Protein AF-A0A527ZF38-F1 (afdb_monomer)

Radius of gyration: 14.74 Å; Cα contacts (8 Å, |Δi|>4): 72; chains: 1; bounding box: 31×34×34 Å

Structure (mmCIF, N/CA/C/O backbone):
data_AF-A0A527ZF38-F1
#
_entry.id   AF-A0A527ZF38-F1
#
loop_
_atom_site.group_PDB
_atom_site.id
_atom_site.type_symbol
_atom_site.label_atom_id
_atom_site.label_alt_id
_atom_site.label_comp_id
_atom_site.label_asym_id
_atom_site.label_entity_id
_atom_site.label_seq_id
_atom_site.pdbx_PDB_ins_code
_atom_site.Cartn_x
_atom_site.Cartn_y
_atom_site.Cartn_z
_atom_site.occupancy
_atom_site.B_iso_or_equiv
_atom_site.auth_seq_id
_atom_site.auth_comp_id
_atom_site.auth_asym_id
_atom_site.auth_atom_id
_atom_site.pdbx_PDB_model_num
ATOM 1 N N . GLU A 1 1 ? 18.668 2.482 -19.484 1.00 47.81 1 GLU A N 1
ATOM 2 C CA . GL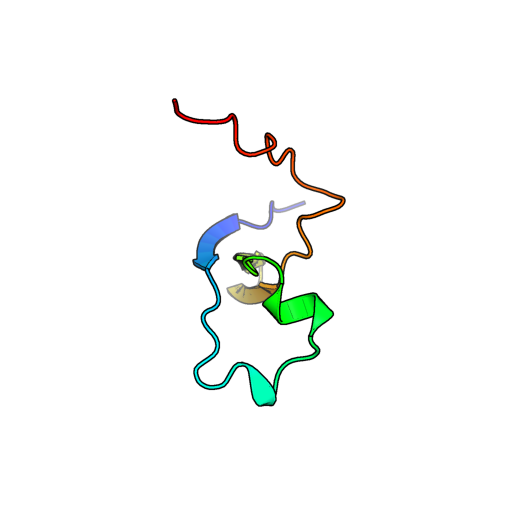U A 1 1 ? 17.751 2.162 -18.369 1.00 47.81 1 GLU A CA 1
ATOM 3 C C . GLU A 1 1 ? 16.311 2.380 -18.809 1.00 47.81 1 GLU A C 1
ATOM 5 O O . GLU A 1 1 ? 15.905 3.518 -19.016 1.00 47.81 1 GLU A O 1
ATOM 10 N N . ALA A 1 2 ? 15.557 1.307 -19.056 1.00 52.81 2 ALA A N 1
ATOM 11 C CA . ALA A 1 2 ? 14.153 1.429 -19.440 1.00 52.81 2 ALA A CA 1
ATOM 12 C C . ALA A 1 2 ? 13.331 1.842 -18.208 1.00 52.81 2 ALA A C 1
ATOM 14 O O . ALA A 1 2 ? 13.268 1.116 -17.214 1.00 52.81 2 ALA A O 1
ATOM 15 N N . ALA A 1 3 ? 12.743 3.038 -18.264 1.00 57.78 3 ALA A N 1
ATOM 16 C CA . ALA A 1 3 ? 11.953 3.597 -17.176 1.00 57.78 3 ALA A CA 1
ATOM 17 C C . ALA A 1 3 ? 10.825 2.632 -16.775 1.00 57.78 3 ALA A C 1
ATOM 19 O O . ALA A 1 3 ? 10.048 2.179 -17.617 1.00 57.78 3 ALA A O 1
ATOM 20 N N . LYS A 1 4 ? 10.723 2.320 -15.477 1.00 66.62 4 LYS A N 1
ATOM 21 C CA . LYS A 1 4 ? 9.588 1.570 -14.924 1.00 66.62 4 LYS A CA 1
ATOM 2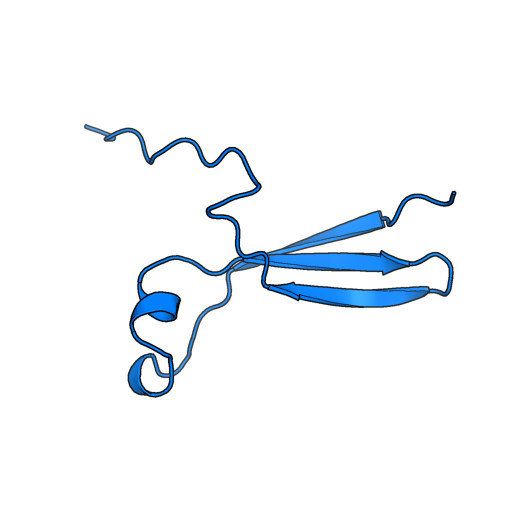2 C C . LYS A 1 4 ? 8.324 2.382 -15.188 1.00 66.62 4 LYS A C 1
ATOM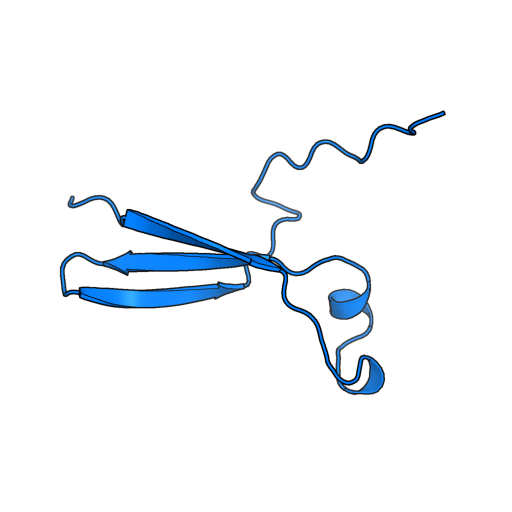 24 O O . LYS A 1 4 ? 8.194 3.497 -14.685 1.00 66.62 4 LYS A O 1
ATOM 29 N N . ARG A 1 5 ? 7.407 1.845 -15.990 1.00 82.75 5 ARG A N 1
ATOM 30 C CA . ARG A 1 5 ? 6.171 2.545 -16.345 1.00 82.75 5 ARG A CA 1
ATOM 31 C C . ARG A 1 5 ? 5.186 2.413 -15.192 1.00 82.75 5 ARG A C 1
ATOM 33 O O . ARG A 1 5 ? 4.784 1.298 -14.863 1.00 82.75 5 ARG A O 1
ATOM 40 N N . VAL A 1 6 ? 4.796 3.535 -14.589 1.00 86.88 6 VAL A N 1
ATOM 41 C CA . VAL A 1 6 ? 3.663 3.568 -13.653 1.00 86.88 6 VAL A CA 1
ATOM 42 C C . VAL A 1 6 ? 2.381 3.326 -14.446 1.00 86.88 6 VAL A C 1
ATOM 44 O O . VAL A 1 6 ? 2.175 3.927 -15.500 1.00 86.88 6 VAL A O 1
ATOM 47 N N . ILE A 1 7 ? 1.553 2.411 -13.952 1.00 90.56 7 ILE A N 1
ATOM 48 C CA . ILE A 1 7 ? 0.297 2.000 -14.584 1.00 90.56 7 ILE A CA 1
ATOM 49 C C . ILE A 1 7 ? -0.887 2.627 -13.853 1.00 90.56 7 ILE A C 1
ATOM 51 O O . ILE A 1 7 ? -1.771 3.181 -14.495 1.00 90.56 7 ILE A O 1
ATOM 55 N N . ALA A 1 8 ? -0.905 2.538 -12.521 1.00 88.19 8 ALA A N 1
ATOM 56 C CA . ALA A 1 8 ? -2.034 2.979 -11.712 1.00 88.19 8 ALA A CA 1
ATOM 57 C C . ALA A 1 8 ? -1.629 3.290 -10.263 1.00 88.19 8 ALA A C 1
ATOM 59 O O . ALA A 1 8 ? -0.621 2.783 -9.756 1.00 88.19 8 ALA A O 1
ATOM 60 N N . LEU A 1 9 ? -2.457 4.104 -9.605 1.00 89.25 9 LEU A N 1
ATOM 61 C CA . LEU A 1 9 ? -2.407 4.408 -8.178 1.00 89.25 9 LEU A CA 1
ATOM 62 C C . LEU A 1 9 ? -3.721 3.947 -7.538 1.00 89.25 9 LEU A C 1
ATOM 64 O O . LEU A 1 9 ? -4.796 4.311 -8.009 1.00 89.25 9 LEU A O 1
ATOM 68 N N . PHE A 1 10 ? -3.632 3.176 -6.459 1.00 87.38 10 PHE A N 1
ATOM 69 C CA . PHE A 1 10 ? -4.787 2.653 -5.729 1.00 87.38 10 PHE A CA 1
ATOM 70 C C . PHE A 1 10 ? -4.776 3.128 -4.285 1.00 87.38 10 PHE A C 1
ATOM 72 O O . PHE A 1 10 ? -3.709 3.301 -3.698 1.00 87.38 10 PHE A O 1
ATOM 79 N N . ARG A 1 11 ? -5.959 3.266 -3.688 1.00 86.56 11 ARG A N 1
ATOM 80 C CA . ARG A 1 11 ? -6.119 3.351 -2.235 1.00 86.56 11 ARG A CA 1
ATOM 81 C C . ARG A 1 11 ? -6.436 1.959 -1.696 1.00 86.56 11 ARG A C 1
ATOM 83 O O . ARG A 1 11 ? -7.347 1.311 -2.202 1.00 86.56 11 ARG A O 1
ATOM 90 N N . LEU A 1 12 ? -5.709 1.517 -0.678 1.00 84.88 12 LEU A N 1
ATOM 91 C CA . LEU A 1 12 ? -6.013 0.287 0.042 1.00 84.88 12 LEU A CA 1
ATOM 92 C C . LEU A 1 12 ? -7.115 0.560 1.071 1.00 84.88 12 LEU A C 1
ATOM 94 O O . LEU A 1 12 ? -7.010 1.481 1.884 1.00 84.88 12 LEU A O 1
ATOM 98 N N . THR A 1 13 ? -8.160 -0.258 1.026 1.00 85.19 13 THR A N 1
ATOM 99 C CA . THR A 1 13 ? -9.218 -0.311 2.035 1.00 85.19 13 THR A CA 1
ATOM 100 C C . THR A 1 13 ? -9.103 -1.650 2.745 1.00 85.19 13 THR A C 1
ATOM 102 O O . THR A 1 13 ? -9.020 -2.686 2.086 1.00 85.19 13 THR A O 1
ATOM 105 N N . PHE A 1 14 ? -9.077 -1.624 4.073 1.00 82.00 14 PHE A N 1
ATOM 106 C CA . PHE A 1 14 ? -9.086 -2.829 4.893 1.00 82.00 14 PHE A CA 1
ATOM 107 C C . PHE A 1 14 ? -10.529 -3.204 5.216 1.00 82.00 14 PHE A C 1
ATOM 109 O O . PHE A 1 14 ? -11.309 -2.336 5.604 1.00 82.00 14 PHE A O 1
ATOM 116 N N . SER A 1 15 ? -10.878 -4.476 5.032 1.00 86.06 15 SER A N 1
ATOM 117 C CA . SER A 1 15 ? -12.222 -4.983 5.334 1.00 86.06 15 SER A CA 1
ATOM 118 C C . SER A 1 15 ? -12.476 -5.059 6.839 1.00 86.06 15 SER A C 1
ATOM 120 O O . SER A 1 15 ? -13.567 -4.722 7.284 1.00 86.06 15 SER A O 1
ATOM 122 N N . ASP A 1 16 ? -11.455 -5.443 7.609 1.00 84.12 16 ASP A N 1
ATOM 123 C CA . ASP A 1 16 ? -11.438 -5.362 9.066 1.00 84.12 16 ASP A CA 1
ATOM 124 C C . ASP A 1 16 ? -10.192 -4.589 9.510 1.00 84.12 16 ASP A C 1
ATOM 126 O O . ASP A 1 16 ? -9.055 -4.975 9.237 1.00 84.12 16 ASP A O 1
ATOM 130 N N . THR A 1 17 ? -10.399 -3.453 10.171 1.00 74.44 17 THR A N 1
ATOM 131 C CA . THR A 1 17 ? -9.310 -2.621 10.691 1.00 74.44 17 THR A CA 1
ATOM 132 C C . THR A 1 17 ? -8.694 -3.177 11.975 1.00 74.44 17 THR A C 1
ATOM 134 O O . THR A 1 17 ? -7.610 -2.736 12.343 1.00 74.44 17 THR A O 1
ATOM 137 N N . GLY A 1 18 ? -9.354 -4.122 12.656 1.00 79.75 18 GLY A N 1
ATOM 138 C CA . GLY A 1 18 ? -8.854 -4.785 13.864 1.00 79.75 18 GLY A CA 1
ATOM 139 C C . GLY A 1 18 ? -7.709 -5.765 13.597 1.00 79.75 18 GLY A C 1
ATOM 140 O O . GLY A 1 18 ? -6.879 -5.991 14.474 1.00 79.75 18 GLY A O 1
ATOM 141 N N . GLU A 1 19 ? -7.604 -6.280 12.369 1.00 81.12 19 GLU A N 1
ATOM 142 C CA . GLU A 1 19 ? -6.489 -7.129 11.920 1.00 81.12 19 GLU A CA 1
ATOM 143 C C . GLU A 1 19 ? -5.262 -6.317 11.461 1.00 81.12 19 GLU A C 1
ATOM 145 O O . GLU A 1 19 ? -4.215 -6.868 11.115 1.00 81.12 19 GLU A O 1
ATOM 150 N N . VAL A 1 20 ? -5.375 -4.987 11.446 1.00 75.69 20 VAL A N 1
ATOM 151 C CA . VAL A 1 20 ? -4.338 -4.074 10.963 1.00 75.69 20 VAL A CA 1
ATOM 152 C C . VAL A 1 20 ? -3.608 -3.469 12.152 1.00 75.69 20 VAL A C 1
ATOM 154 O O . VAL A 1 20 ? -4.221 -3.038 13.126 1.00 75.69 20 VAL A O 1
ATOM 157 N N . LEU A 1 21 ? -2.277 -3.362 12.060 1.00 78.25 21 LEU A N 1
ATOM 158 C CA . LEU A 1 21 ? -1.510 -2.624 13.064 1.00 78.25 21 LEU A CA 1
ATOM 159 C C . LEU A 1 21 ? -2.084 -1.199 13.192 1.00 78.25 21 LEU A C 1
ATOM 161 O O . LEU A 1 21 ? -2.186 -0.512 12.170 1.00 78.25 21 LEU A O 1
ATOM 165 N N . PRO A 1 22 ? -2.395 -0.704 14.406 1.00 72.06 22 PRO A N 1
ATOM 166 C CA . PRO A 1 22 ? -3.092 0.574 14.593 1.00 72.06 22 PRO A CA 1
ATOM 167 C C . PRO A 1 22 ? -2.448 1.756 13.851 1.00 72.06 22 PRO A C 1
ATOM 169 O O . PRO A 1 22 ? -3.126 2.615 13.292 1.00 72.06 22 PRO A O 1
ATOM 1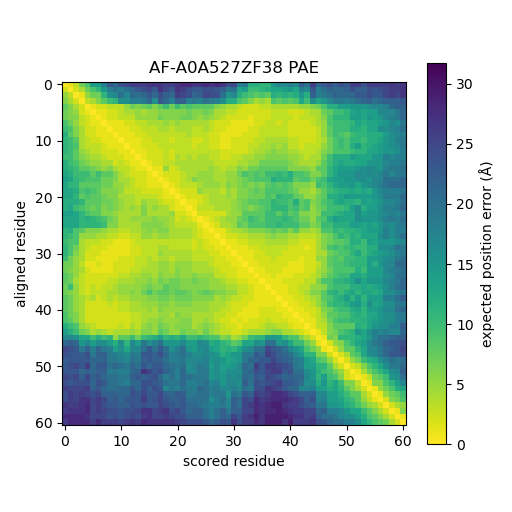72 N N . GLN A 1 23 ? -1.117 1.760 13.766 1.00 70.38 23 GLN A N 1
ATOM 173 C CA . GLN A 1 23 ? -0.328 2.770 13.055 1.00 70.38 23 GLN A CA 1
ATOM 174 C C . GLN A 1 23 ? -0.503 2.769 11.525 1.00 70.38 23 GLN A C 1
ATOM 176 O O . GLN A 1 23 ? -0.300 3.800 10.888 1.00 70.38 23 GLN A O 1
ATOM 181 N N . VAL A 1 24 ? -0.865 1.630 10.930 1.00 72.62 24 VAL A N 1
ATOM 182 C CA . VAL A 1 24 ? -1.091 1.479 9.483 1.00 72.62 24 VAL A CA 1
ATOM 183 C C . VAL A 1 24 ? -2.508 1.918 9.118 1.00 72.62 24 VAL A C 1
ATOM 185 O O . VAL A 1 24 ? -2.687 2.611 8.122 1.00 72.62 24 VAL A O 1
ATOM 188 N N . GLY A 1 25 ? -3.502 1.582 9.945 1.00 66.94 25 GLY A N 1
ATOM 189 C CA . GLY A 1 25 ? -4.893 2.006 9.748 1.00 66.94 25 GLY A CA 1
ATOM 190 C C . GLY A 1 25 ? -5.132 3.505 9.979 1.00 66.94 25 GLY A C 1
ATOM 191 O O . GLY A 1 25 ? -6.118 4.051 9.493 1.00 66.94 25 GLY A O 1
ATOM 192 N N . ALA A 1 26 ? -4.218 4.193 10.672 1.00 69.94 26 ALA A N 1
ATOM 193 C CA . ALA A 1 26 ? -4.348 5.612 11.009 1.00 69.94 26 ALA A CA 1
ATOM 194 C C . ALA A 1 26 ? -4.233 6.577 9.808 1.00 69.94 26 ALA A C 1
ATOM 196 O O . ALA A 1 26 ? -4.551 7.759 9.941 1.00 69.94 26 ALA A O 1
ATOM 197 N N . ARG A 1 27 ? -3.738 6.123 8.646 1.00 72.44 27 ARG A N 1
ATOM 198 C CA . ARG A 1 27 ? -3.559 6.948 7.437 1.00 72.44 27 ARG A CA 1
ATOM 199 C C . ARG A 1 27 ? -3.923 6.149 6.183 1.00 72.44 27 ARG A C 1
ATOM 201 O O . ARG A 1 27 ? -3.736 4.936 6.168 1.00 72.44 27 ARG A O 1
ATOM 208 N N . PRO A 1 28 ? -4.400 6.798 5.103 1.00 76.12 28 PRO A N 1
ATOM 209 C CA . PRO A 1 28 ? -4.671 6.092 3.856 1.00 76.12 28 PRO A CA 1
ATOM 210 C C . PRO A 1 28 ? -3.383 5.475 3.296 1.00 76.12 28 PRO A C 1
ATOM 212 O O . PRO A 1 28 ? -2.391 6.174 3.075 1.00 76.12 28 PRO A O 1
ATOM 215 N N . VAL A 1 29 ? -3.415 4.167 3.041 1.00 79.56 29 VAL A N 1
ATOM 216 C CA . VAL A 1 29 ? -2.325 3.441 2.383 1.00 79.56 29 VAL A CA 1
ATOM 217 C C . VAL A 1 29 ? -2.560 3.483 0.879 1.00 79.56 29 VAL A C 1
ATOM 219 O O . VAL A 1 29 ? -3.614 3.079 0.389 1.00 79.56 29 VAL A O 1
ATOM 222 N N . TRP A 1 30 ? -1.570 3.965 0.136 1.00 83.69 30 TRP A N 1
ATOM 223 C CA . TRP A 1 30 ? -1.624 4.025 -1.321 1.00 83.69 30 TRP A CA 1
ATOM 224 C C . TRP A 1 30 ? -0.717 2.962 -1.928 1.00 83.69 30 TRP A C 1
ATOM 226 O O . TRP A 1 30 ? 0.394 2.734 -1.448 1.00 83.69 30 TRP A O 1
ATOM 236 N N . LEU A 1 31 ? -1.174 2.318 -2.997 1.00 84.81 31 LEU A N 1
ATOM 237 C CA . LEU A 1 31 ? -0.424 1.302 -3.722 1.00 84.81 31 LEU A CA 1
ATOM 238 C C . LEU A 1 31 ? -0.084 1.828 -5.114 1.00 84.81 31 LEU A C 1
ATOM 240 O O . LEU A 1 31 ? -0.976 2.242 -5.854 1.00 84.81 31 LEU A O 1
ATOM 244 N N . ILE A 1 32 ? 1.192 1.776 -5.489 1.00 87.31 32 ILE A N 1
ATOM 245 C CA . ILE A 1 32 ? 1.623 2.073 -6.858 1.00 87.31 32 ILE A CA 1
ATOM 246 C C . ILE A 1 32 ? 1.769 0.757 -7.606 1.00 87.31 32 ILE A C 1
ATOM 248 O O . ILE A 1 32 ? 2.472 -0.149 -7.150 1.00 87.31 32 ILE A O 1
ATOM 252 N N . MET A 1 33 ? 1.139 0.678 -8.774 1.00 89.56 33 MET A N 1
ATOM 253 C CA . MET A 1 33 ? 1.353 -0.389 -9.737 1.00 89.56 33 MET A CA 1
ATOM 254 C C . MET A 1 33 ? 2.277 0.103 -10.844 1.00 89.56 33 MET A C 1
ATOM 256 O O . MET A 1 33 ? 2.019 1.128 -11.477 1.00 89.56 33 MET A O 1
ATOM 260 N N . ALA A 1 34 ? 3.344 -0.644 -11.098 1.00 91.19 34 ALA A N 1
ATOM 261 C CA . ALA A 1 34 ? 4.270 -0.371 -12.185 1.00 91.19 34 ALA A CA 1
ATOM 262 C C . ALA A 1 34 ? 4.677 -1.662 -12.892 1.00 91.19 34 ALA A C 1
ATOM 264 O O . ALA A 1 34 ? 4.676 -2.738 -12.292 1.00 91.19 34 ALA A O 1
ATOM 265 N N . MET A 1 35 ? 5.059 -1.534 -14.158 1.00 92.00 35 MET A N 1
ATOM 266 C CA . MET A 1 35 ? 5.588 -2.631 -14.959 1.00 92.00 35 MET A CA 1
ATOM 267 C C . MET A 1 35 ? 7.065 -2.409 -15.257 1.00 92.00 35 MET A C 1
ATOM 269 O O . MET A 1 35 ? 7.502 -1.302 -15.592 1.00 92.00 35 MET A O 1
ATOM 273 N N . THR A 1 36 ? 7.837 -3.473 -15.088 1.00 87.75 36 THR A N 1
ATOM 274 C CA . THR A 1 36 ? 9.252 -3.530 -15.448 1.00 87.75 36 THR A CA 1
ATOM 275 C C . THR A 1 36 ? 9.423 -3.949 -16.916 1.00 87.75 36 THR A C 1
ATOM 277 O O . THR A 1 36 ? 8.473 -4.435 -17.533 1.00 87.75 36 THR A O 1
ATOM 280 N N . PRO A 1 37 ? 10.609 -3.750 -17.518 1.00 88.00 37 PRO A N 1
ATOM 281 C CA . PRO A 1 37 ? 10.827 -4.043 -18.941 1.00 88.00 37 PRO A CA 1
ATOM 282 C C . PRO A 1 37 ? 10.597 -5.513 -19.332 1.00 88.00 37 PRO A C 1
ATOM 284 O O . PRO A 1 37 ? 10.177 -5.794 -20.450 1.00 88.00 37 PRO A O 1
ATOM 287 N N . ASP A 1 38 ? 10.797 -6.440 -18.396 1.00 90.94 38 ASP A N 1
ATOM 288 C CA . ASP A 1 38 ? 10.503 -7.879 -18.496 1.00 90.94 38 ASP A CA 1
ATOM 289 C C . ASP A 1 38 ? 9.004 -8.213 -18.358 1.00 90.94 38 ASP A C 1
ATOM 291 O O . ASP A 1 38 ? 8.638 -9.377 -18.244 1.00 90.94 38 ASP A O 1
ATOM 295 N N . ARG A 1 39 ? 8.123 -7.203 -18.387 1.00 89.00 39 ARG A N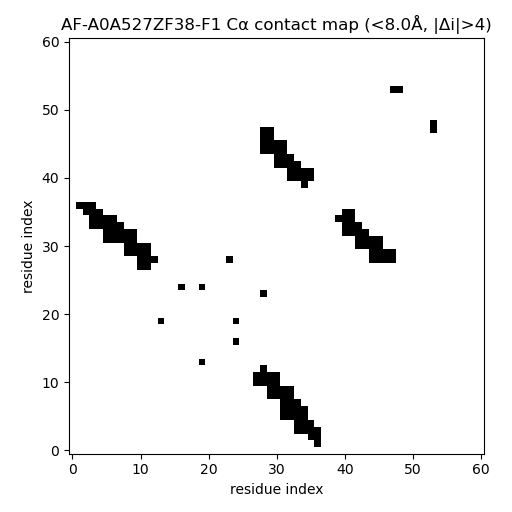 1
ATOM 296 C CA . ARG A 1 39 ? 6.656 -7.319 -18.268 1.00 89.00 39 ARG A CA 1
ATOM 297 C C . ARG A 1 39 ? 6.155 -7.836 -16.920 1.00 89.00 39 ARG A C 1
ATOM 299 O O . ARG A 1 39 ? 4.980 -8.174 -16.789 1.00 89.00 39 ARG A O 1
ATOM 306 N N . THR A 1 40 ? 6.993 -7.809 -15.892 1.00 90.38 40 THR A N 1
ATOM 307 C CA . THR A 1 40 ? 6.564 -8.126 -14.531 1.00 90.38 40 THR A CA 1
ATOM 308 C C . THR A 1 40 ? 5.791 -6.948 -13.930 1.00 90.38 40 THR A C 1
ATOM 310 O O . THR A 1 40 ? 6.268 -5.809 -13.903 1.00 90.38 40 THR A O 1
ATOM 313 N N . ILE A 1 41 ? 4.587 -7.214 -13.415 1.00 90.44 41 ILE A N 1
ATOM 314 C CA . ILE A 1 41 ? 3.790 -6.229 -12.672 1.00 90.44 41 ILE A CA 1
ATOM 315 C C . ILE A 1 41 ? 4.223 -6.247 -11.209 1.00 90.44 41 ILE A C 1
ATOM 317 O O . ILE A 1 41 ? 4.292 -7.295 -10.570 1.00 90.44 41 ILE A O 1
ATOM 321 N N . ARG A 1 42 ? 4.490 -5.065 -10.653 1.00 87.94 42 ARG A N 1
ATOM 322 C CA . ARG A 1 42 ? 4.795 -4.887 -9.234 1.00 87.94 42 ARG A CA 1
ATOM 323 C C . ARG A 1 42 ? 3.798 -3.918 -8.630 1.00 87.94 42 ARG A C 1
ATOM 325 O O . ARG A 1 42 ? 3.677 -2.789 -9.097 1.00 87.94 42 ARG A O 1
ATOM 332 N N . MET A 1 43 ? 3.148 -4.354 -7.560 1.00 87.44 43 MET A N 1
ATOM 333 C CA . MET A 1 43 ? 2.344 -3.501 -6.698 1.00 87.44 43 MET A CA 1
ATOM 334 C C . MET A 1 43 ? 3.093 -3.321 -5.386 1.00 87.44 43 MET A C 1
ATOM 336 O O . MET A 1 43 ? 3.494 -4.303 -4.762 1.00 87.44 43 MET A O 1
ATOM 340 N N . LYS A 1 44 ? 3.339 -2.074 -4.992 1.00 81.50 44 LYS A N 1
ATOM 341 C CA . LYS A 1 44 ? 4.013 -1.778 -3.728 1.00 81.50 44 LYS A CA 1
ATOM 342 C C . LYS A 1 44 ? 3.155 -0.847 -2.885 1.00 81.50 44 LYS A C 1
ATOM 344 O O . LYS A 1 44 ? 2.714 0.173 -3.422 1.00 81.50 44 LYS A O 1
ATOM 349 N N . PRO A 1 45 ? 2.947 -1.160 -1.592 1.00 77.00 45 PRO A N 1
ATOM 350 C CA . PRO A 1 45 ? 2.459 -0.170 -0.659 1.00 77.00 45 PRO A CA 1
ATOM 351 C C . PRO A 1 45 ? 3.513 0.910 -0.562 1.00 77.00 45 PRO A C 1
ATOM 353 O O . PRO A 1 45 ? 4.675 0.674 -0.226 1.00 77.00 45 PRO A O 1
ATOM 356 N N . GLN A 1 46 ? 3.109 2.099 -0.954 1.00 66.81 46 GLN A N 1
ATOM 357 C CA . GLN A 1 46 ? 3.973 3.236 -0.925 1.00 66.81 46 GLN A CA 1
ATOM 358 C C . GLN A 1 46 ? 3.786 3.854 0.461 1.00 66.81 46 GLN A C 1
ATOM 360 O O . GLN A 1 46 ? 2.751 4.451 0.757 1.00 66.81 46 GLN A O 1
ATOM 365 N N . ASN A 1 47 ? 4.777 3.675 1.340 1.00 56.53 47 ASN A N 1
ATOM 36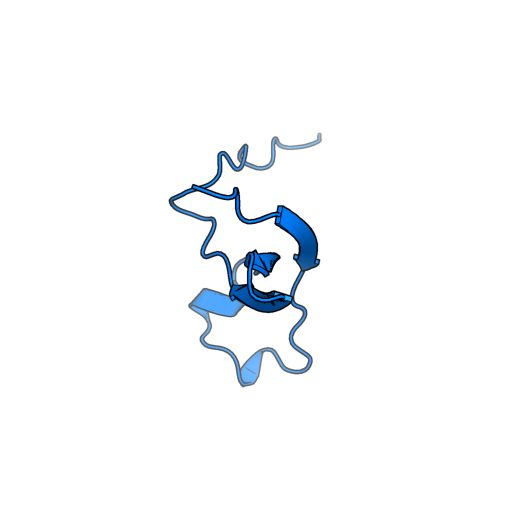6 C CA . ASN A 1 47 ? 4.830 4.378 2.624 1.00 56.53 47 ASN A CA 1
ATOM 367 C C . ASN A 1 47 ? 5.115 5.867 2.349 1.00 56.53 47 ASN A C 1
ATOM 369 O O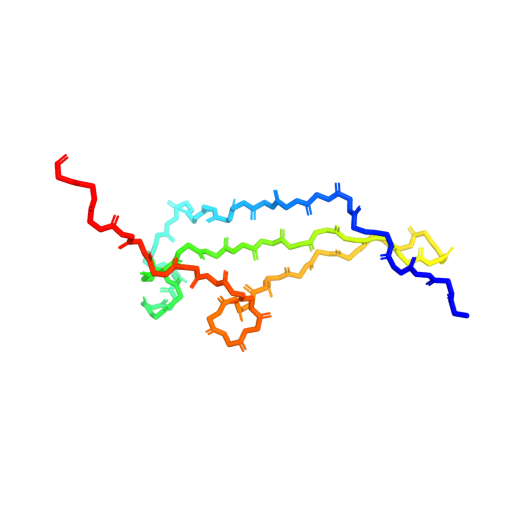 . ASN A 1 47 ? 6.232 6.360 2.482 1.00 56.53 47 ASN A O 1
ATOM 373 N N . LEU A 1 48 ? 4.087 6.581 1.888 1.00 50.41 48 LEU A N 1
ATOM 374 C CA . LEU A 1 48 ? 4.120 7.948 1.360 1.00 50.41 48 LEU A CA 1
ATOM 375 C C . LEU A 1 48 ? 4.021 9.029 2.420 1.00 50.41 48 LEU A C 1
ATOM 377 O O . LEU A 1 48 ? 3.444 10.083 2.188 1.00 50.41 48 LEU A O 1
ATOM 381 N N . VAL A 1 49 ? 4.613 8.782 3.579 1.00 49.97 49 VAL A N 1
ATOM 382 C CA . VAL A 1 49 ? 4.792 9.838 4.577 1.00 49.97 49 VAL A CA 1
ATOM 383 C C . VAL A 1 49 ? 6.204 10.430 4.502 1.00 49.97 49 VAL A C 1
ATOM 385 O O . VAL A 1 49 ? 6.387 11.568 4.908 1.00 49.97 49 VAL A O 1
ATOM 388 N N . ALA A 1 50 ? 7.182 9.733 3.908 1.00 50.91 50 ALA A N 1
ATOM 389 C CA . ALA A 1 50 ? 8.562 10.231 3.815 1.00 50.91 50 ALA A CA 1
ATOM 390 C C . ALA A 1 50 ? 9.041 10.580 2.389 1.00 50.91 50 ALA A C 1
ATOM 392 O O . ALA A 1 50 ? 10.140 11.102 2.244 1.00 50.91 50 ALA A O 1
ATOM 393 N N . GLY A 1 51 ? 8.263 10.290 1.335 1.00 42.69 51 GLY A N 1
ATOM 394 C CA . GLY A 1 51 ? 8.788 10.321 -0.043 1.00 42.69 51 GLY A CA 1
ATOM 395 C C . GLY A 1 51 ? 7.873 10.845 -1.151 1.00 42.69 51 GLY A C 1
ATOM 396 O O . GLY A 1 51 ? 8.307 10.881 -2.299 1.00 42.69 51 GLY A O 1
ATOM 397 N N . LEU A 1 52 ? 6.636 11.256 -0.858 1.00 49.34 52 LEU A N 1
ATOM 398 C CA . LEU A 1 52 ? 5.873 12.104 -1.782 1.00 49.34 52 LEU A CA 1
ATOM 399 C C . LEU A 1 52 ? 5.571 13.432 -1.105 1.00 49.34 52 LEU A C 1
ATOM 401 O O . LEU A 1 52 ? 5.331 13.445 0.104 1.00 49.34 52 LEU A O 1
ATOM 405 N N . PRO A 1 53 ? 5.517 14.531 -1.873 1.00 43.66 53 PRO A N 1
ATOM 406 C CA . PRO A 1 53 ? 5.006 15.794 -1.382 1.00 43.66 53 PRO A CA 1
ATOM 407 C C . PRO A 1 53 ? 3.491 15.663 -1.176 1.00 43.66 53 PRO A C 1
ATOM 409 O O . PRO A 1 53 ? 2.692 16.098 -2.001 1.00 43.66 53 PRO A O 1
ATOM 412 N N . PHE A 1 54 ? 3.069 15.038 -0.076 1.00 46.00 54 PHE A N 1
ATOM 413 C CA . PHE A 1 54 ? 1.719 15.238 0.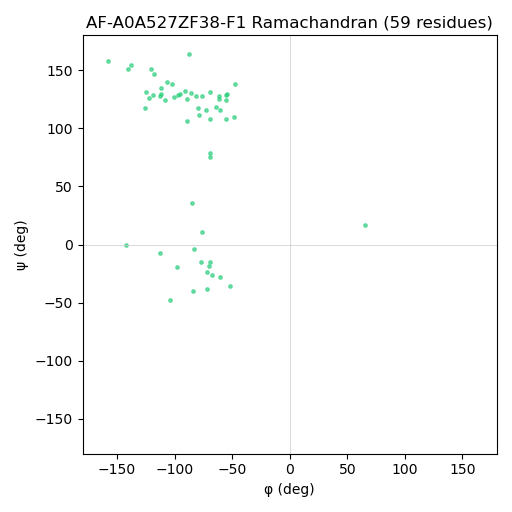424 1.00 46.00 54 PHE A CA 1
ATOM 414 C C . PHE A 1 54 ? 1.668 16.671 0.948 1.00 46.00 54 PHE A C 1
ATOM 416 O O . PHE A 1 54 ? 2.261 16.986 1.980 1.00 46.00 54 PHE A O 1
ATOM 423 N N . ARG A 1 55 ? 0.969 17.559 0.231 1.00 49.34 55 ARG A N 1
ATOM 424 C CA . ARG A 1 55 ? 0.454 18.772 0.869 1.00 49.34 55 ARG A CA 1
ATOM 425 C C . ARG A 1 55 ? -0.375 18.297 2.059 1.00 49.34 55 ARG A C 1
ATOM 427 O O . ARG A 1 55 ? -1.267 17.465 1.882 1.00 49.34 55 ARG A O 1
ATOM 434 N N . ALA A 1 56 ? -0.049 18.788 3.254 1.00 51.38 56 ALA A N 1
ATOM 435 C CA . ALA A 1 56 ? -0.931 18.649 4.402 1.00 51.38 56 ALA A CA 1
ATOM 436 C C . ALA A 1 56 ? -2.350 19.051 3.957 1.00 51.38 56 ALA A C 1
ATOM 438 O O . ALA A 1 56 ? -2.461 20.004 3.174 1.00 51.38 56 ALA A O 1
ATOM 439 N N . PRO A 1 57 ? -3.406 18.327 4.369 1.00 50.53 57 PRO A N 1
ATOM 440 C CA . PRO A 1 57 ? -4.766 18.732 4.055 1.00 50.53 57 PRO A CA 1
ATOM 441 C C . PRO A 1 57 ? -4.942 20.161 4.566 1.00 50.53 57 PRO A C 1
ATOM 443 O O . PRO A 1 57 ? -4.931 20.405 5.770 1.00 50.53 57 PRO A O 1
ATOM 446 N N . GLY A 1 58 ? -5.001 21.116 3.637 1.00 52.91 58 GLY A N 1
ATOM 447 C CA . GLY A 1 58 ? -5.394 22.473 3.961 1.00 52.91 58 GLY A CA 1
ATOM 448 C C . GLY A 1 58 ? -6.816 22.393 4.484 1.00 52.91 58 GLY A C 1
ATOM 449 O O . GLY A 1 58 ? -7.661 21.768 3.843 1.00 52.91 58 GLY A O 1
ATOM 450 N N . THR A 1 59 ? -7.046 22.965 5.661 1.00 46.22 59 THR A N 1
ATOM 451 C CA . THR A 1 59 ? -8.377 23.162 6.226 1.00 46.22 59 THR A CA 1
ATOM 452 C C . THR A 1 59 ? -9.261 23.783 5.151 1.00 46.22 59 THR A C 1
ATOM 454 O O . THR A 1 59 ? -9.041 24.925 4.746 1.00 46.22 59 THR A O 1
ATOM 457 N N . VAL A 1 60 ? -10.211 23.008 4.635 1.00 49.47 60 VAL A N 1
ATOM 458 C CA . VAL A 1 60 ? -11.328 23.569 3.884 1.00 49.47 60 VAL A CA 1
ATOM 459 C C . VAL A 1 60 ? -12.294 24.101 4.936 1.00 49.47 60 VAL A C 1
ATOM 461 O O . VAL A 1 60 ? -12.788 23.334 5.761 1.00 49.47 60 VAL A O 1
ATOM 464 N N . ASN A 1 61 ? -12.413 25.428 4.978 1.00 39.44 61 ASN A N 1
ATOM 465 C CA . ASN A 1 61 ? -13.416 26.136 5.772 1.00 39.44 61 ASN A CA 1
ATOM 466 C C . ASN A 1 61 ? -14.823 25.795 5.283 1.00 39.44 61 ASN A C 1
ATOM 468 O O . ASN A 1 61 ? -14.980 25.644 4.047 1.00 39.44 61 ASN A O 1
#

Secondary structure (DSSP, 8-state):
--PPEEEEEEEE--S-GGGS-HHHHTS-EEEEEEE-TT--EEEEEE-TTSSS---------

Mean predicted aligned error: 10.23 Å

Nearest PDB structures (foldseek):
  8p0w-assembly1_E  TM=4.256E-01  e=6.009E+00  Homo sapiens
  2e0y-assembly2_D  TM=3.326E-01  e=4.586E+00  Escherichia coli K-12
  8f2u-assembly1_E  TM=3.976E-01  e=4.906E+00  Homo sapiens
  2e0x-assembly1_B  TM=2.825E-01  e=5.616E+00  Escherichia coli K-12
  2e0x-assembly2_D  TM=1.750E-01  e=4.586E+00  Escherichia coli K-12

Sequence (61 aa):
EAAK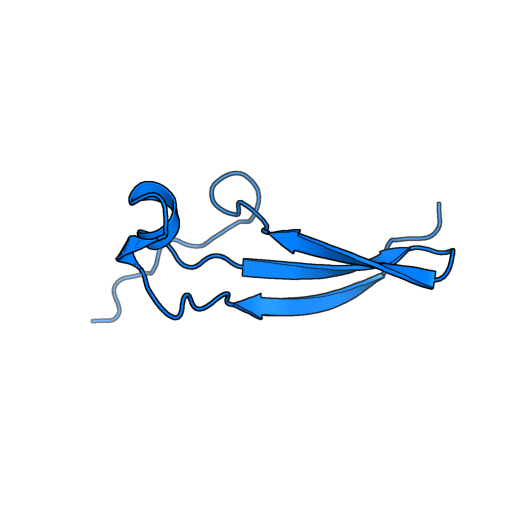RVIALFRLTFSDTGEVLPQVGARPVWLIMAMTPDRTIRMKPQNLVAGLPFRAPGTVN

Solvent-accessible surface area (backbone atoms only — not comparable to full-atom values): 4131 Å² total; per-residue (Å²): 133,81,75,67,43,76,75,50,79,43,78,64,79,72,93,58,65,86,83,39,60,70,82,60,70,73,48,91,44,35,30,44,31,32,35,42,91,88,68,48,77,46,76,41,80,46,78,57,84,83,76,49,92,69,75,72,83,71,84,79,128

Foldseek 3Di:
DPDWAWDDKDWDDDPDCVVPDVVCVVDTWMWIWTADPVRDIDIDGDPPPPPDPDDDPDDDD

pLDDT: mean 72.5, std 16.45, range [39.44, 92.0]